Protein AF-A0A662EWQ3-F1 (afdb_monomer_lite)

Structure (mmCIF, N/CA/C/O backbone):
data_AF-A0A662EWQ3-F1
#
_entry.id   AF-A0A662EWQ3-F1
#
loop_
_atom_site.group_PDB
_atom_site.id
_atom_site.type_symbol
_atom_site.label_atom_id
_atom_site.label_alt_id
_atom_site.label_comp_id
_atom_site.label_asym_id
_atom_site.label_entity_id
_atom_site.label_seq_id
_atom_site.pdbx_PDB_ins_code
_atom_site.Cartn_x
_atom_site.Cartn_y
_atom_site.Cartn_z
_atom_site.occupancy
_atom_site.B_iso_or_equiv
_atom_site.auth_seq_id
_atom_site.auth_comp_id
_atom_site.auth_asym_id
_atom_site.auth_atom_id
_atom_site.pdbx_PDB_model_num
ATOM 1 N N . MET A 1 1 ? -10.342 2.279 -15.879 1.00 36.44 1 MET A N 1
ATOM 2 C CA . MET A 1 1 ? -10.029 1.734 -14.544 1.00 36.44 1 MET A CA 1
ATOM 3 C C . MET A 1 1 ? -11.136 2.165 -13.608 1.00 36.44 1 MET A C 1
ATOM 5 O O . MET A 1 1 ? -11.362 3.363 -13.486 1.00 36.44 1 MET A O 1
ATOM 9 N N . GLU A 1 2 ? -11.873 1.214 -13.046 1.00 31.12 2 GLU A N 1
ATOM 10 C CA . GLU A 1 2 ? -12.893 1.495 -12.032 1.00 31.12 2 GLU A CA 1
ATOM 11 C C . GLU A 1 2 ? -12.220 2.099 -10.789 1.00 31.12 2 GLU A C 1
ATOM 13 O O . GLU A 1 2 ? -11.183 1.586 -10.360 1.00 31.12 2 GLU A O 1
ATOM 18 N N . PRO A 1 3 ? -12.734 3.207 -10.227 1.00 36.59 3 PRO A N 1
ATOM 19 C CA . PRO A 1 3 ? -12.191 3.749 -8.992 1.00 36.59 3 PRO A CA 1
ATOM 20 C C . PRO A 1 3 ? -12.385 2.721 -7.874 1.00 36.59 3 PRO A C 1
ATOM 22 O O . PRO A 1 3 ? -13.492 2.225 -7.667 1.00 36.59 3 PRO A O 1
ATOM 25 N N . VAL A 1 4 ? -11.312 2.413 -7.142 1.00 42.06 4 VAL A N 1
ATOM 26 C CA . VAL A 1 4 ? -11.380 1.567 -5.945 1.00 42.06 4 VAL A CA 1
ATOM 27 C C . VAL A 1 4 ? -12.375 2.189 -4.969 1.00 42.06 4 VAL A C 1
ATOM 29 O O . VAL A 1 4 ? -12.141 3.264 -4.414 1.00 42.06 4 VAL A O 1
ATOM 32 N N . ARG A 1 5 ? -13.521 1.528 -4.780 1.00 46.34 5 ARG A N 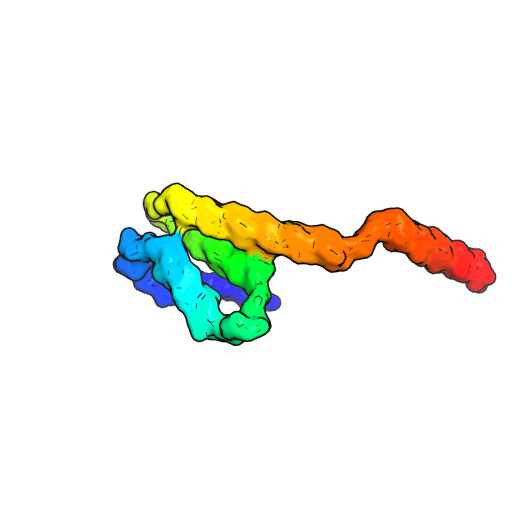1
ATOM 33 C CA . ARG A 1 5 ? -14.537 1.957 -3.821 1.00 46.34 5 ARG A CA 1
ATOM 34 C C . ARG A 1 5 ? -14.126 1.483 -2.432 1.00 46.34 5 ARG A C 1
ATOM 36 O O . ARG A 1 5 ? -14.417 0.366 -2.036 1.00 46.34 5 ARG A O 1
ATOM 43 N N . ILE A 1 6 ? -13.487 2.364 -1.669 1.00 51.94 6 ILE A N 1
ATOM 44 C CA . ILE A 1 6 ? -13.240 2.159 -0.226 1.00 51.94 6 ILE A CA 1
ATOM 45 C C . ILE A 1 6 ? -14.551 2.235 0.594 1.00 51.94 6 ILE A C 1
ATOM 47 O O . ILE A 1 6 ? -14.584 1.900 1.773 1.00 51.94 6 ILE A O 1
ATOM 51 N N . ALA A 1 7 ? -15.658 2.613 -0.051 1.00 50.38 7 ALA A N 1
ATOM 52 C CA . ALA A 1 7 ? -16.944 2.945 0.556 1.00 50.38 7 ALA A CA 1
ATOM 53 C C . ALA A 1 7 ? -17.741 1.779 1.180 1.00 50.38 7 ALA A C 1
ATOM 55 O O . ALA A 1 7 ? -18.730 2.057 1.849 1.00 50.38 7 ALA A O 1
ATOM 56 N N . ASP A 1 8 ? -17.341 0.515 1.012 1.00 63.59 8 ASP A N 1
ATOM 57 C CA . ASP A 1 8 ? -18.098 -0.626 1.563 1.00 63.59 8 ASP A CA 1
ATOM 58 C C . ASP A 1 8 ? -17.571 -1.105 2.939 1.00 63.59 8 ASP A C 1
ATOM 60 O O . ASP A 1 8 ? -17.990 -2.147 3.442 1.00 63.59 8 ASP A O 1
ATOM 64 N N . ILE A 1 9 ? -16.659 -0.355 3.578 1.00 67.69 9 ILE A N 1
ATOM 65 C CA . ILE A 1 9 ? -16.154 -0.675 4.924 1.00 67.69 9 ILE A CA 1
ATOM 66 C C . ILE A 1 9 ? -17.046 -0.014 5.989 1.00 67.69 9 ILE A C 1
ATOM 68 O O . ILE A 1 9 ? -17.171 1.214 5.983 1.00 67.69 9 ILE A O 1
ATOM 72 N N . PRO A 1 10 ? -17.625 -0.779 6.938 1.00 74.75 10 PRO A N 1
ATOM 73 C CA . PRO A 1 10 ? -18.391 -0.207 8.043 1.00 74.75 10 PRO A CA 1
ATOM 74 C C . PRO A 1 10 ? -17.557 0.783 8.867 1.00 74.75 10 PRO A C 1
ATOM 76 O O . PRO A 1 10 ? -16.381 0.539 9.155 1.00 74.75 10 PRO A O 1
ATOM 79 N N . LEU A 1 11 ? -18.161 1.899 9.287 1.00 74.06 11 LEU A N 1
ATOM 80 C CA . LEU A 1 11 ? -17.463 2.940 10.055 1.00 74.06 11 LEU A CA 1
ATOM 81 C C . LEU A 1 11 ? -16.915 2.396 11.381 1.00 74.06 11 LEU A C 1
ATOM 83 O O . LEU A 1 11 ? -15.813 2.760 11.786 1.00 74.06 11 LEU A O 1
ATOM 87 N N . GLU A 1 12 ? -17.647 1.490 12.034 1.00 73.94 12 GLU A N 1
ATOM 88 C CA . GLU A 1 12 ? -17.199 0.810 13.250 1.00 73.94 12 GLU A CA 1
ATOM 89 C C . GLU A 1 12 ? -15.936 -0.037 13.042 1.00 73.94 12 GLU A C 1
ATOM 91 O O . GLU A 1 12 ? -15.129 -0.178 13.964 1.00 73.94 12 GLU A O 1
ATOM 96 N N . THR A 1 13 ? -15.740 -0.568 11.833 1.00 74.81 13 THR A N 1
ATOM 97 C CA . THR A 1 13 ? -14.532 -1.304 11.454 1.00 74.81 13 THR A CA 1
ATOM 98 C C . THR A 1 13 ? -13.363 -0.333 11.325 1.00 74.81 13 THR A C 1
ATOM 100 O O . THR A 1 13 ? -12.347 -0.521 11.984 1.00 74.81 13 THR A O 1
ATOM 103 N N . LEU A 1 14 ? -13.545 0.778 10.599 1.00 75.38 14 LEU A N 1
ATOM 104 C CA . LEU A 1 14 ? -12.511 1.812 10.442 1.00 75.38 14 LEU A CA 1
ATOM 105 C C . LEU A 1 14 ? -12.066 2.429 11.774 1.00 75.38 14 LEU A C 1
ATOM 107 O O . LEU A 1 14 ? -10.879 2.693 11.963 1.00 75.38 14 LEU A O 1
ATOM 111 N N . ALA A 1 15 ? -13.000 2.643 12.702 1.00 77.31 15 ALA A N 1
ATOM 112 C CA . ALA A 1 15 ? -12.717 3.256 13.998 1.00 77.31 15 ALA A CA 1
ATOM 113 C C . ALA A 1 15 ? -11.785 2.411 14.884 1.00 77.31 15 ALA A C 1
ATOM 115 O O . ALA A 1 15 ? -11.053 2.961 15.703 1.00 77.31 15 ALA A O 1
ATOM 116 N N . ASN A 1 16 ? -11.808 1.086 14.723 1.00 81.62 16 ASN A N 1
ATOM 117 C CA . ASN A 1 16 ? -11.026 0.148 15.534 1.00 81.62 16 ASN A CA 1
ATOM 118 C C . ASN A 1 16 ? -9.864 -0.475 14.754 1.00 81.62 16 ASN A C 1
ATOM 120 O O . ASN A 1 16 ? -9.280 -1.478 15.174 1.00 81.62 16 ASN A O 1
ATOM 124 N N . GLU A 1 17 ? -9.537 0.101 13.602 1.00 83.88 17 GLU A N 1
ATOM 125 C CA . GLU A 1 17 ? -8.627 -0.522 12.669 1.00 83.88 17 GLU A CA 1
ATOM 126 C C . GLU A 1 17 ? -7.161 -0.322 13.065 1.00 83.88 17 GLU A C 1
ATOM 128 O O . GLU A 1 17 ? -6.714 0.770 13.425 1.00 83.88 17 GLU A O 1
ATOM 133 N N . THR A 1 18 ? -6.378 -1.394 12.961 1.00 92.69 18 THR A N 1
ATOM 134 C CA . THR A 1 18 ? -4.934 -1.365 13.210 1.00 92.69 18 THR A CA 1
ATOM 135 C C . THR A 1 18 ? -4.159 -1.464 11.901 1.00 92.69 18 THR A C 1
ATOM 137 O O . THR A 1 18 ? -4.699 -1.838 10.858 1.00 92.69 18 THR A O 1
ATOM 140 N N . TRP A 1 19 ? -2.859 -1.168 11.945 1.00 94.81 19 TRP A N 1
ATOM 141 C CA . TRP A 1 19 ? -1.980 -1.350 10.786 1.00 94.81 19 TRP A CA 1
ATOM 142 C C . TRP A 1 19 ? -1.911 -2.822 10.347 1.00 94.81 19 TRP A C 1
ATOM 144 O O . TRP A 1 19 ? -1.946 -3.105 9.153 1.00 94.81 19 TRP A O 1
ATOM 154 N N . GLU A 1 20 ? -1.907 -3.763 11.298 1.00 95.38 20 GLU A N 1
ATOM 155 C CA . GLU A 1 20 ? -1.931 -5.207 11.024 1.00 95.38 20 GLU A CA 1
ATOM 156 C C . GLU A 1 20 ? -3.260 -5.642 10.411 1.00 95.38 20 GLU A C 1
ATOM 158 O O . GLU A 1 20 ? -3.268 -6.376 9.426 1.00 95.38 20 GLU A O 1
ATOM 163 N N . GLY A 1 21 ? -4.379 -5.180 10.980 1.00 93.56 21 GLY A N 1
ATOM 164 C CA . GLY A 1 21 ? -5.720 -5.467 10.465 1.00 93.56 21 GLY A CA 1
ATOM 165 C C . GLY A 1 21 ? -5.904 -4.928 9.051 1.00 93.56 21 GLY A C 1
ATOM 166 O O . GLY A 1 21 ? -6.361 -5.645 8.159 1.00 93.56 21 GLY A O 1
ATOM 167 N N . THR A 1 22 ? -5.417 -3.708 8.813 1.00 92.75 22 THR A N 1
ATOM 168 C CA . THR A 1 22 ? -5.418 -3.084 7.490 1.00 92.75 22 THR A CA 1
ATOM 169 C C . THR A 1 22 ? -4.595 -3.888 6.494 1.00 92.75 22 THR A C 1
ATOM 171 O O . THR A 1 22 ? -5.102 -4.184 5.417 1.00 92.75 22 THR A O 1
ATOM 174 N N . LEU A 1 23 ? -3.371 -4.300 6.842 1.00 94.12 23 LEU A N 1
ATOM 175 C CA . LEU A 1 23 ? -2.566 -5.151 5.960 1.00 94.12 23 LEU A CA 1
ATOM 176 C C . LEU A 1 23 ? -3.274 -6.473 5.662 1.00 94.12 23 LEU A C 1
ATOM 178 O O . LEU A 1 23 ? -3.478 -6.783 4.495 1.00 94.12 23 LEU A O 1
ATOM 182 N N . ARG A 1 24 ? -3.726 -7.199 6.694 1.00 93.38 24 ARG A N 1
ATOM 183 C CA . ARG A 1 24 ? -4.429 -8.483 6.532 1.00 93.38 24 ARG A CA 1
ATOM 184 C C . ARG A 1 24 ? -5.628 -8.374 5.596 1.00 93.38 24 ARG A C 1
ATOM 186 O O . ARG A 1 24 ? -5.848 -9.275 4.797 1.00 93.38 24 ARG A O 1
ATOM 193 N N . ARG A 1 25 ? -6.399 -7.289 5.699 1.00 91.38 25 ARG A N 1
ATOM 194 C CA . ARG A 1 25 ? -7.554 -7.044 4.830 1.00 91.38 25 ARG A CA 1
ATOM 195 C C . ARG A 1 25 ? -7.134 -6.730 3.398 1.00 91.38 25 ARG A C 1
ATOM 197 O O . ARG A 1 25 ? -7.714 -7.281 2.474 1.00 91.38 25 ARG A O 1
ATOM 204 N N . LEU A 1 26 ? -6.162 -5.838 3.210 1.00 92.62 26 LEU A N 1
ATOM 205 C CA . LEU A 1 26 ? -5.759 -5.373 1.879 1.00 92.62 26 LEU A CA 1
ATOM 206 C C . LEU A 1 26 ? -5.008 -6.425 1.059 1.00 92.62 26 LEU A C 1
ATOM 208 O O . LEU A 1 26 ? -4.936 -6.282 -0.161 1.00 92.62 26 LEU A O 1
ATOM 212 N N . THR A 1 27 ? -4.454 -7.439 1.723 1.00 94.50 27 THR A N 1
ATOM 213 C CA . THR A 1 27 ? -3.783 -8.582 1.095 1.00 94.50 27 THR A CA 1
ATOM 214 C C . THR A 1 27 ? -4.661 -9.832 1.033 1.00 94.50 27 THR A C 1
ATOM 216 O O . THR A 1 27 ? -4.179 -10.873 0.606 1.00 94.50 27 THR A O 1
ATOM 219 N N . ALA A 1 28 ? -5.916 -9.787 1.498 1.00 93.88 28 ALA A N 1
ATOM 220 C CA . ALA A 1 28 ? -6.763 -10.981 1.605 1.00 93.88 28 ALA A CA 1
ATOM 221 C C . ALA A 1 28 ? -7.071 -11.632 0.243 1.00 93.88 28 ALA A C 1
ATOM 223 O O . ALA A 1 28 ? -7.316 -12.833 0.176 1.00 93.88 28 ALA A O 1
ATOM 224 N N . ASP A 1 29 ? -7.060 -10.833 -0.823 1.00 93.12 29 ASP A N 1
ATOM 225 C CA . ASP A 1 29 ? -7.277 -11.218 -2.220 1.00 93.12 29 ASP A CA 1
ATOM 226 C C . ASP A 1 29 ? -5.973 -11.324 -3.035 1.00 93.12 29 ASP A C 1
ATOM 228 O O . ASP A 1 29 ? -6.032 -11.552 -4.240 1.00 93.12 29 ASP A O 1
ATOM 232 N N . MET A 1 30 ? -4.805 -11.143 -2.410 1.00 94.19 30 MET A N 1
ATOM 233 C CA . MET A 1 30 ? -3.505 -11.210 -3.088 1.00 94.19 30 MET A CA 1
ATOM 234 C C . MET A 1 30 ? -2.906 -12.621 -3.025 1.00 94.19 30 MET A C 1
ATOM 236 O O . MET A 1 30 ? -3.066 -13.322 -2.023 1.00 94.19 30 MET A O 1
ATOM 240 N N . ASP A 1 31 ? -2.164 -13.022 -4.064 1.00 93.94 31 ASP A N 1
ATOM 241 C CA . ASP A 1 31 ? -1.325 -14.225 -4.010 1.00 93.94 31 ASP A CA 1
ATOM 242 C C . ASP A 1 31 ? -0.132 -13.972 -3.067 1.00 93.94 31 ASP A C 1
ATOM 244 O O . ASP A 1 31 ? 0.667 -13.066 -3.326 1.00 93.94 31 ASP A O 1
ATOM 248 N N . PRO A 1 32 ? 0.030 -14.742 -1.975 1.00 91.50 32 PRO A N 1
ATOM 249 C CA . PRO A 1 32 ? 1.138 -14.553 -1.042 1.00 91.50 32 PRO A CA 1
ATOM 250 C C . PRO A 1 32 ? 2.523 -14.825 -1.649 1.00 91.50 32 PRO A C 1
ATOM 252 O O . PRO A 1 32 ? 3.517 -14.372 -1.083 1.00 91.50 32 PRO A O 1
ATOM 255 N N . TRP A 1 33 ? 2.610 -15.567 -2.756 1.00 93.69 33 TRP A N 1
ATOM 256 C CA . TRP A 1 33 ? 3.874 -15.883 -3.429 1.00 93.69 33 TRP A CA 1
ATOM 257 C C . TRP A 1 33 ? 4.224 -14.902 -4.550 1.00 93.69 33 TRP A C 1
ATOM 259 O O . TRP A 1 33 ? 5.387 -14.842 -4.941 1.00 93.69 33 TRP A O 1
ATOM 269 N N . ASP A 1 34 ? 3.247 -14.127 -5.024 1.00 93.12 34 ASP A N 1
ATOM 270 C CA . ASP A 1 34 ? 3.384 -13.163 -6.124 1.00 93.12 34 ASP A CA 1
ATOM 271 C C . ASP A 1 34 ? 2.637 -11.852 -5.808 1.00 93.12 34 ASP A C 1
ATOM 273 O O . ASP A 1 34 ? 1.771 -11.372 -6.539 1.00 93.12 34 ASP A O 1
ATOM 277 N N . SER A 1 35 ? 2.909 -11.297 -4.625 1.00 89.25 35 SER A N 1
ATOM 278 C CA . SER A 1 35 ? 2.261 -10.070 -4.157 1.00 89.25 35 SER A CA 1
ATOM 279 C C . SER A 1 35 ? 2.879 -8.821 -4.794 1.00 89.25 35 SER A C 1
ATOM 281 O O . SER A 1 35 ? 4.043 -8.506 -4.547 1.00 89.25 35 SER A O 1
ATOM 283 N N . ASP A 1 36 ? 2.071 -8.037 -5.512 1.00 93.62 36 ASP A N 1
ATOM 284 C CA . ASP A 1 36 ? 2.461 -6.715 -6.019 1.00 93.62 36 ASP A CA 1
ATOM 285 C C . ASP A 1 36 ? 2.487 -5.678 -4.873 1.00 93.62 36 ASP A C 1
ATOM 287 O O . ASP A 1 36 ? 1.454 -5.182 -4.397 1.00 93.62 36 ASP A O 1
ATOM 291 N N . VAL A 1 37 ? 3.694 -5.325 -4.414 1.00 93.50 37 VAL A N 1
ATOM 292 C CA . VAL A 1 37 ? 3.892 -4.328 -3.347 1.00 93.50 37 VAL A CA 1
ATOM 293 C C . VAL A 1 37 ? 3.478 -2.921 -3.788 1.00 93.50 37 VAL A C 1
ATOM 295 O O . VAL A 1 37 ? 3.045 -2.106 -2.966 1.00 93.50 37 VAL A O 1
ATOM 298 N N . GLY A 1 38 ? 3.572 -2.623 -5.084 1.00 94.75 38 GLY A N 1
ATOM 299 C CA . GLY A 1 38 ? 3.176 -1.357 -5.676 1.00 94.75 38 GLY A CA 1
ATOM 300 C C . GLY A 1 38 ? 1.663 -1.137 -5.641 1.00 94.75 38 GLY A C 1
ATOM 301 O O . GLY A 1 38 ? 1.221 0.006 -5.430 1.00 94.75 38 GLY A O 1
ATOM 302 N N . GLU A 1 39 ? 0.894 -2.211 -5.804 1.00 95.31 39 GLU A N 1
ATOM 303 C CA . GLU A 1 39 ? -0.557 -2.271 -5.633 1.00 95.31 39 GLU A CA 1
ATOM 304 C C . GLU A 1 39 ? -0.947 -2.197 -4.152 1.00 95.31 39 GLU A C 1
ATOM 306 O O . GLU A 1 39 ? -1.790 -1.375 -3.777 1.00 95.31 39 GLU A O 1
ATOM 311 N N . LEU A 1 40 ? -0.276 -2.949 -3.272 1.00 95.88 40 LEU A N 1
ATOM 312 C CA . LEU A 1 40 ? -0.512 -2.868 -1.825 1.00 95.88 40 LEU A CA 1
ATOM 313 C C . LEU A 1 40 ? -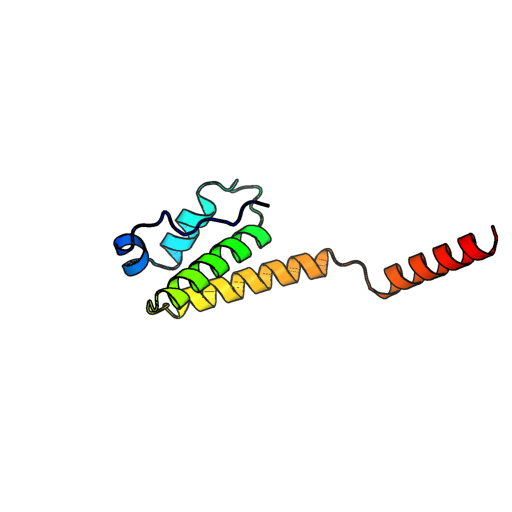0.271 -1.447 -1.291 1.00 95.88 40 LEU A C 1
ATOM 315 O O . LEU A 1 40 ? -1.107 -0.899 -0.568 1.00 95.88 40 LEU A O 1
ATOM 319 N N . ALA A 1 41 ? 0.831 -0.810 -1.694 1.00 97.00 41 ALA A N 1
ATOM 320 C CA . ALA A 1 41 ? 1.148 0.571 -1.336 1.00 97.00 41 ALA A CA 1
ATOM 321 C C . ALA A 1 41 ? 0.060 1.555 -1.797 1.00 97.00 41 ALA A C 1
ATOM 323 O O . ALA A 1 41 ? -0.271 2.507 -1.083 1.00 97.00 41 ALA A O 1
ATOM 324 N N . ARG A 1 42 ? -0.518 1.331 -2.986 1.00 96.19 42 ARG A N 1
ATOM 325 C CA . ARG A 1 42 ? -1.615 2.147 -3.520 1.00 96.19 42 ARG A CA 1
ATOM 326 C C . ARG A 1 42 ? -2.877 1.980 -2.672 1.00 96.19 42 ARG A C 1
ATOM 328 O O . ARG A 1 42 ? -3.382 2.986 -2.172 1.00 96.19 42 ARG A O 1
ATOM 335 N N . ARG A 1 43 ? -3.329 0.739 -2.457 1.00 95.19 43 ARG A N 1
ATOM 336 C CA . ARG A 1 43 ? -4.516 0.409 -1.648 1.00 95.19 43 ARG A CA 1
ATOM 337 C C . ARG A 1 43 ? -4.405 0.959 -0.223 1.00 95.19 43 ARG A C 1
ATOM 339 O O . ARG A 1 43 ? -5.334 1.589 0.281 1.00 95.19 43 ARG A O 1
ATOM 346 N N . TYR A 1 44 ? -3.245 0.788 0.414 1.00 95.81 44 TYR A N 1
ATOM 347 C CA . TYR A 1 44 ? -3.004 1.262 1.778 1.00 95.81 44 TYR A CA 1
ATOM 348 C C . TYR A 1 44 ? -3.069 2.790 1.868 1.00 95.81 44 TYR A C 1
ATOM 350 O O . TYR A 1 44 ? -3.705 3.347 2.762 1.00 95.81 44 TYR A O 1
ATOM 358 N N . ARG A 1 45 ? -2.456 3.496 0.912 1.00 95.75 45 ARG A N 1
ATOM 359 C CA . ARG A 1 45 ? -2.511 4.961 0.857 1.00 95.75 45 ARG A CA 1
ATOM 360 C C . ARG A 1 45 ? -3.931 5.478 0.628 1.00 95.75 45 ARG A C 1
ATOM 362 O O . ARG A 1 45 ? -4.292 6.502 1.202 1.00 95.75 45 ARG A O 1
ATOM 369 N N . GLU A 1 46 ? -4.721 4.811 -0.207 1.00 93.50 46 GLU A N 1
ATOM 370 C CA . GLU A 1 46 ? -6.122 5.180 -0.440 1.00 93.50 46 GLU A CA 1
ATOM 371 C C . GLU A 1 46 ? -6.964 5.008 0.830 1.00 93.50 46 GLU A C 1
ATOM 373 O O . GLU A 1 46 ? -7.738 5.905 1.158 1.00 93.50 46 GLU A O 1
ATOM 378 N N . MET A 1 47 ? -6.737 3.943 1.608 1.00 91.12 47 MET A N 1
ATOM 379 C CA . MET A 1 47 ? -7.367 3.765 2.923 1.00 91.12 47 MET A CA 1
ATOM 380 C C . MET A 1 47 ? -7.068 4.940 3.859 1.00 91.12 47 MET A C 1
ATOM 382 O O . MET A 1 47 ? -7.981 5.511 4.452 1.00 91.12 47 MET A O 1
ATOM 386 N N . LEU A 1 48 ? -5.798 5.350 3.960 1.00 93.56 48 LEU A N 1
ATOM 387 C CA . LEU A 1 48 ? -5.424 6.495 4.797 1.00 93.56 48 LEU A CA 1
ATOM 388 C C . LEU A 1 48 ? -6.052 7.804 4.314 1.00 93.56 48 LEU A C 1
ATOM 390 O O . LEU A 1 48 ? -6.446 8.625 5.140 1.00 93.56 48 LEU A O 1
ATOM 394 N N . ARG A 1 49 ? -6.167 8.005 2.994 1.00 91.94 49 ARG A N 1
ATOM 395 C CA . ARG A 1 49 ? -6.868 9.172 2.439 1.00 91.94 49 ARG A CA 1
ATOM 396 C C . ARG A 1 49 ? -8.339 9.177 2.838 1.00 91.94 49 ARG A C 1
ATOM 398 O O . ARG A 1 49 ? -8.803 10.197 3.332 1.00 91.94 49 ARG A O 1
ATOM 405 N 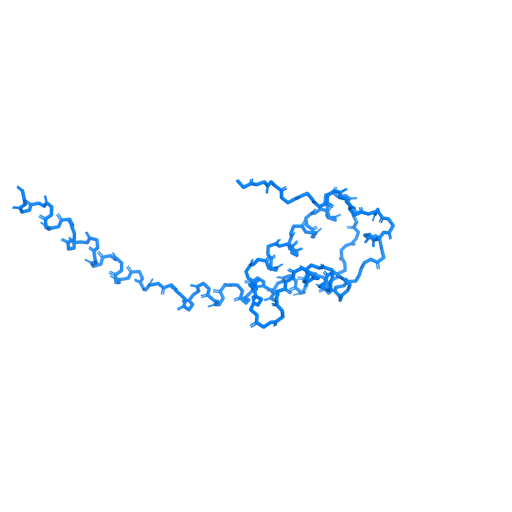N . ALA A 1 50 ? -9.029 8.045 2.718 1.00 87.94 50 ALA A N 1
ATOM 406 C CA . ALA A 1 50 ? -10.426 7.930 3.125 1.00 87.94 50 ALA A CA 1
ATOM 407 C C . ALA A 1 50 ? -10.613 8.210 4.628 1.00 87.94 50 ALA A C 1
ATOM 409 O O . ALA A 1 50 ? -11.483 8.991 5.008 1.00 87.94 50 ALA A O 1
ATOM 410 N N . MET A 1 51 ? -9.756 7.647 5.489 1.00 89.25 51 MET A N 1
ATOM 411 C CA . MET A 1 51 ? -9.782 7.932 6.931 1.00 89.25 51 MET A CA 1
ATOM 412 C C . MET A 1 51 ? -9.568 9.422 7.228 1.00 89.25 51 MET A C 1
ATOM 414 O O . MET A 1 51 ? -10.279 9.997 8.051 1.00 89.25 51 MET A O 1
ATOM 418 N N . HIS A 1 52 ? -8.623 10.059 6.532 1.00 89.94 52 HIS A N 1
ATOM 419 C CA . HIS A 1 52 ? -8.348 11.486 6.675 1.00 89.94 52 HIS A CA 1
ATOM 420 C C . HIS A 1 52 ? -9.533 12.355 6.221 1.00 89.94 52 HIS A C 1
ATOM 422 O O . HIS A 1 52 ? -9.912 13.296 6.916 1.00 89.94 52 HIS A O 1
ATOM 428 N N . GLU A 1 53 ? -10.145 12.038 5.078 1.00 89.38 53 GLU A N 1
ATOM 429 C CA . GLU A 1 53 ? -11.321 12.742 4.543 1.00 89.38 53 GLU A CA 1
ATOM 430 C C . GLU A 1 53 ? -12.526 12.654 5.490 1.00 89.38 53 GLU A C 1
ATOM 432 O O . GLU A 1 53 ? -13.233 13.641 5.696 1.00 89.38 53 GLU A O 1
ATOM 437 N N . LEU A 1 54 ? -12.702 11.503 6.140 1.00 88.38 54 LEU A N 1
ATOM 438 C CA . LEU A 1 54 ? -13.717 11.266 7.169 1.00 88.38 54 LEU A CA 1
ATOM 439 C C . LEU A 1 54 ? -13.338 11.832 8.553 1.00 88.38 54 LEU A C 1
ATOM 441 O O . LEU A 1 54 ? -14.109 11.692 9.500 1.00 88.38 54 LEU A O 1
ATOM 445 N N . ARG A 1 55 ? -12.183 12.506 8.674 1.00 89.50 55 ARG A N 1
ATOM 446 C CA . ARG A 1 55 ? -11.646 13.100 9.913 1.00 89.50 55 ARG A CA 1
ATOM 447 C C . ARG A 1 55 ? -11.412 12.096 11.051 1.00 89.50 55 ARG A C 1
ATOM 449 O O . ARG A 1 55 ? -11.490 12.474 12.221 1.00 89.50 55 ARG A O 1
ATOM 456 N N . PHE A 1 56 ? -11.096 10.843 10.729 1.00 89.06 56 PHE A N 1
ATOM 457 C CA . PHE A 1 56 ? -10.598 9.893 11.724 1.00 89.06 56 PHE A CA 1
ATOM 458 C C . PHE A 1 56 ? -9.178 10.255 12.159 1.00 89.06 56 PHE A C 1
ATOM 460 O O . PHE A 1 56 ? -8.363 10.736 11.367 1.00 89.06 56 PHE A O 1
ATOM 467 N N . GLU A 1 57 ? -8.862 9.972 13.420 1.00 90.12 57 GLU A N 1
ATOM 468 C CA . GLU A 1 57 ? -7.478 9.974 13.875 1.00 90.12 57 GLU A CA 1
ATOM 469 C C . GLU A 1 57 ? -6.727 8.819 13.204 1.00 90.12 57 GLU A C 1
ATOM 471 O O . GLU A 1 57 ? -7.182 7.675 13.212 1.00 90.12 57 GLU A O 1
ATOM 476 N N . ILE A 1 58 ? -5.575 9.118 12.601 1.00 92.38 58 ILE A N 1
ATOM 477 C CA . ILE A 1 58 ? -4.740 8.113 11.945 1.00 92.38 58 ILE A CA 1
ATOM 478 C C . ILE A 1 58 ? -3.573 7.769 12.875 1.00 92.38 58 ILE A C 1
ATOM 480 O O . ILE A 1 58 ? -2.714 8.624 13.110 1.00 92.38 58 ILE A O 1
ATOM 484 N N . PRO A 1 59 ? -3.474 6.520 13.366 1.00 93.38 59 PRO A N 1
ATOM 485 C CA . PRO A 1 59 ? -2.356 6.100 14.198 1.00 93.38 59 PRO A CA 1
ATOM 486 C C . PRO A 1 59 ? -1.007 6.299 13.497 1.00 93.38 59 PRO A C 1
ATOM 488 O O . PRO A 1 59 ? -0.832 5.908 12.343 1.00 93.38 59 PRO A O 1
ATOM 491 N N . GLY A 1 60 ? 0.005 6.800 14.212 1.00 95.38 60 GLY A N 1
ATOM 492 C CA . GLY A 1 60 ? 1.342 7.020 13.636 1.00 95.38 60 GLY A CA 1
ATOM 493 C C . GLY A 1 60 ? 1.972 5.759 13.023 1.00 95.38 60 GLY A C 1
ATOM 494 O O . GLY A 1 60 ? 2.653 5.838 12.003 1.00 95.38 60 GLY A O 1
ATOM 495 N N . ARG A 1 61 ? 1.677 4.570 13.574 1.00 96.88 61 ARG A N 1
ATOM 496 C CA . ARG A 1 61 ? 2.100 3.287 12.981 1.00 96.88 61 ARG A CA 1
ATOM 497 C C . ARG A 1 61 ? 1.509 3.059 11.592 1.00 96.88 61 ARG A C 1
ATOM 499 O O . ARG A 1 61 ? 2.215 2.562 10.730 1.00 96.88 61 ARG A O 1
ATOM 506 N N . MET A 1 62 ? 0.263 3.467 11.352 1.00 96.12 62 MET A N 1
ATOM 507 C CA . MET A 1 62 ? -0.363 3.356 10.032 1.00 96.12 62 MET A CA 1
ATOM 508 C C . MET A 1 62 ? 0.358 4.238 9.006 1.00 96.12 62 MET A C 1
ATOM 510 O O . MET A 1 62 ? 0.611 3.803 7.884 1.00 96.12 62 MET A O 1
ATOM 514 N N . VAL A 1 63 ? 0.746 5.453 9.406 1.00 96.94 63 VAL A N 1
ATOM 515 C CA . VAL A 1 63 ? 1.540 6.363 8.566 1.00 96.94 63 VAL A CA 1
ATOM 516 C C . VAL A 1 63 ? 2.916 5.765 8.261 1.00 96.94 63 VAL A C 1
ATOM 518 O O . VAL A 1 63 ? 3.345 5.782 7.108 1.00 96.94 63 VAL A O 1
ATOM 521 N N . LEU A 1 64 ? 3.581 5.186 9.266 1.00 98.25 64 LEU A N 1
ATOM 522 C CA . LEU A 1 64 ? 4.868 4.504 9.099 1.00 98.25 64 LEU A CA 1
ATOM 523 C C . LEU A 1 64 ? 4.767 3.301 8.151 1.00 98.25 64 LEU A C 1
ATOM 525 O O . LEU A 1 64 ? 5.606 3.142 7.272 1.00 98.25 64 LEU A O 1
ATOM 529 N N . THR A 1 65 ? 3.734 2.468 8.284 1.00 98.12 65 THR A N 1
ATOM 530 C CA . THR A 1 65 ? 3.508 1.343 7.367 1.00 98.12 65 THR A CA 1
ATOM 531 C C . THR A 1 65 ? 3.361 1.835 5.927 1.00 98.12 65 THR A C 1
ATOM 533 O O . THR A 1 65 ? 4.005 1.302 5.027 1.00 98.12 65 THR A O 1
ATOM 536 N N . CYS A 1 66 ? 2.590 2.905 5.707 1.00 97.94 66 CYS A N 1
ATOM 537 C CA . CYS A 1 66 ? 2.438 3.507 4.384 1.00 97.94 66 CYS A CA 1
ATOM 538 C C . CYS A 1 66 ? 3.769 4.035 3.822 1.00 97.94 66 CYS A C 1
ATOM 540 O O . CYS A 1 66 ? 4.068 3.811 2.650 1.00 97.94 66 CYS A O 1
ATOM 542 N N . SER A 1 67 ? 4.600 4.695 4.639 1.00 98.44 67 SER A N 1
ATOM 543 C CA . SER A 1 67 ? 5.892 5.216 4.174 1.00 98.44 67 SER A CA 1
ATOM 544 C C . SER A 1 67 ? 6.872 4.102 3.798 1.00 98.44 67 SER A C 1
ATOM 546 O O . SER A 1 67 ? 7.574 4.228 2.795 1.00 98.44 67 SER A O 1
ATOM 548 N N . VAL A 1 68 ? 6.876 2.987 4.535 1.00 98.38 68 VAL A N 1
ATOM 549 C CA . VAL A 1 68 ? 7.681 1.802 4.203 1.00 98.38 68 VAL A CA 1
ATOM 550 C C . VAL A 1 68 ? 7.221 1.176 2.884 1.00 98.38 68 VAL A C 1
ATOM 552 O O . VAL A 1 68 ? 8.057 0.938 2.016 1.00 98.38 68 VAL A O 1
ATOM 555 N N . LEU A 1 69 ? 5.911 0.975 2.693 1.00 97.69 69 LEU A N 1
ATOM 556 C CA . LEU A 1 69 ? 5.357 0.432 1.445 1.00 97.69 69 LEU A CA 1
ATOM 557 C C . LEU A 1 69 ? 5.677 1.325 0.236 1.00 97.69 69 LEU A C 1
ATOM 559 O O . LEU A 1 69 ? 6.058 0.836 -0.825 1.00 97.69 69 LEU A O 1
ATOM 563 N N . LEU A 1 70 ? 5.565 2.647 0.395 1.00 97.69 70 LEU A N 1
ATOM 564 C CA . LEU A 1 70 ? 5.918 3.601 -0.658 1.00 97.69 70 LEU A CA 1
ATOM 565 C C . LEU A 1 70 ? 7.415 3.583 -0.980 1.00 97.69 70 LEU A C 1
ATOM 567 O O . LEU A 1 70 ? 7.772 3.718 -2.150 1.00 97.69 70 LEU A O 1
ATOM 571 N N . ARG A 1 71 ? 8.283 3.392 0.023 1.00 97.88 71 ARG A N 1
ATOM 572 C CA . ARG A 1 71 ? 9.721 3.217 -0.211 1.00 97.88 71 ARG A CA 1
ATOM 573 C C . ARG A 1 71 ? 9.991 1.954 -1.021 1.00 97.88 71 ARG A C 1
ATOM 575 O O . ARG A 1 71 ? 10.663 2.048 -2.035 1.00 97.88 71 ARG A O 1
ATOM 582 N N . MET A 1 72 ? 9.407 0.820 -0.630 1.00 96.69 72 MET A N 1
ATOM 583 C CA . MET A 1 72 ? 9.556 -0.451 -1.354 1.00 96.69 72 MET A CA 1
ATOM 584 C C . MET A 1 72 ? 9.125 -0.322 -2.818 1.00 96.69 72 MET A C 1
ATOM 586 O O . MET A 1 72 ? 9.873 -0.703 -3.712 1.00 96.69 72 MET A O 1
ATOM 590 N N . LYS A 1 73 ? 7.972 0.313 -3.068 1.00 95.38 73 LYS A N 1
ATOM 591 C CA . LYS A 1 73 ? 7.511 0.624 -4.427 1.00 95.38 73 LYS A CA 1
ATOM 592 C C . LYS A 1 73 ? 8.516 1.484 -5.201 1.00 95.38 73 LYS A C 1
ATOM 594 O O . LYS A 1 73 ? 8.736 1.269 -6.387 1.00 95.38 73 LYS A O 1
ATOM 599 N N . SER A 1 74 ? 9.089 2.499 -4.555 1.00 95.56 74 SER A N 1
ATOM 600 C CA . SER A 1 74 ? 10.088 3.362 -5.190 1.00 95.56 74 SER A CA 1
ATOM 601 C C . SER A 1 74 ? 11.369 2.600 -5.523 1.00 95.56 74 SER A C 1
ATOM 603 O O . SER A 1 74 ? 11.926 2.816 -6.594 1.00 95.56 74 SER A O 1
ATOM 605 N N . ASP A 1 75 ? 11.828 1.731 -4.623 1.00 94.50 75 ASP A N 1
ATOM 606 C CA . ASP A 1 75 ? 13.033 0.921 -4.812 1.00 94.50 75 ASP A CA 1
ATOM 607 C C . ASP A 1 75 ? 12.863 -0.023 -6.018 1.00 94.50 75 ASP A C 1
ATOM 609 O O . ASP A 1 75 ? 13.750 -0.112 -6.865 1.00 94.50 75 ASP A O 1
ATOM 613 N N . GLU A 1 76 ? 11.693 -0.654 -6.158 1.00 91.50 76 GLU A N 1
ATOM 614 C CA . GLU A 1 76 ? 11.343 -1.494 -7.311 1.00 91.50 76 GLU A CA 1
ATOM 615 C C . GLU A 1 76 ? 11.301 -0.697 -8.625 1.00 91.50 76 GLU A C 1
ATOM 617 O O . GLU A 1 76 ? 11.902 -1.096 -9.625 1.00 91.50 76 GLU A O 1
ATOM 622 N N . LEU A 1 77 ? 10.655 0.474 -8.620 1.00 89.88 77 LEU A N 1
ATOM 623 C CA . LEU A 1 77 ? 10.619 1.352 -9.791 1.00 89.88 77 LEU A CA 1
ATOM 624 C C . LEU A 1 77 ? 12.025 1.770 -10.221 1.00 89.88 77 LEU A C 1
ATOM 626 O O . LEU A 1 77 ? 12.316 1.752 -11.411 1.00 89.88 77 LEU A O 1
ATOM 630 N N . LEU A 1 78 ? 12.904 2.099 -9.274 1.00 89.19 78 LEU A N 1
ATOM 631 C CA . LEU A 1 78 ? 14.294 2.450 -9.564 1.00 89.19 78 LEU A CA 1
ATOM 632 C C . LEU A 1 78 ? 15.101 1.260 -10.093 1.00 89.19 78 LEU A C 1
ATOM 634 O O . LEU A 1 78 ? 15.913 1.448 -10.992 1.00 89.19 78 LEU A O 1
ATOM 638 N N . ALA A 1 79 ? 14.870 0.051 -9.578 1.00 87.25 79 ALA A N 1
ATOM 639 C CA . ALA A 1 79 ? 15.524 -1.160 -10.073 1.00 87.25 79 ALA A CA 1
ATOM 640 C C . ALA A 1 79 ? 15.086 -1.523 -11.503 1.00 87.25 79 ALA A C 1
ATOM 642 O O . ALA A 1 79 ? 15.890 -2.021 -12.286 1.00 87.25 79 ALA A O 1
ATOM 643 N N . SER A 1 80 ? 13.822 -1.259 -11.844 1.00 83.69 80 SER A N 1
ATOM 644 C CA . SER A 1 80 ? 13.264 -1.471 -13.189 1.00 83.69 80 SER A CA 1
ATOM 645 C C . SER A 1 80 ? 13.500 -0.302 -14.155 1.00 83.69 80 SER A C 1
ATOM 647 O O . SER A 1 80 ? 13.255 -0.429 -15.357 1.00 83.69 80 SER A O 1
ATOM 649 N N . ALA A 1 81 ? 13.951 0.848 -13.648 1.00 80.12 81 ALA A N 1
ATOM 650 C CA . ALA A 1 81 ? 14.136 2.038 -14.456 1.00 80.12 81 ALA A CA 1
ATOM 651 C C . ALA A 1 81 ? 15.304 1.839 -15.424 1.00 80.12 81 ALA A C 1
ATOM 653 O O . ALA A 1 81 ? 16.445 1.627 -15.009 1.00 80.12 81 ALA A O 1
ATOM 654 N N . ARG A 1 82 ? 15.032 1.992 -16.724 1.00 75.06 82 ARG A N 1
ATOM 655 C CA . ARG A 1 82 ? 16.109 2.182 -17.697 1.00 75.06 82 ARG A CA 1
ATOM 656 C C . ARG A 1 82 ? 16.853 3.482 -17.367 1.00 75.06 82 ARG A C 1
ATOM 658 O O . ARG A 1 82 ? 16.198 4.507 -17.133 1.00 75.06 82 ARG A O 1
ATOM 665 N N . PRO A 1 83 ? 18.196 3.484 -17.365 1.00 80.38 83 PRO A N 1
ATOM 666 C CA . PRO A 1 83 ? 18.972 4.705 -17.237 1.00 80.38 83 PRO A CA 1
ATOM 667 C C . PRO A 1 83 ? 18.527 5.734 -18.275 1.00 80.38 83 PRO A C 1
ATOM 669 O O . PRO A 1 83 ? 18.423 5.444 -19.465 1.00 80.38 83 PRO A O 1
ATOM 672 N N . ARG A 1 84 ? 18.295 6.972 -17.829 1.00 74.75 84 ARG A N 1
ATOM 673 C CA . ARG A 1 84 ? 17.868 8.071 -18.707 1.00 74.75 84 ARG A CA 1
ATOM 674 C C . ARG A 1 84 ? 18.803 8.263 -19.908 1.00 74.75 84 ARG A C 1
ATOM 676 O O . ARG A 1 84 ? 18.338 8.670 -20.962 1.00 74.75 84 ARG A O 1
ATOM 683 N N . SER A 1 85 ? 20.094 7.987 -19.744 1.00 80.50 85 SER A N 1
ATOM 684 C CA . SER A 1 85 ? 21.094 8.058 -20.813 1.00 80.50 85 SER A CA 1
ATOM 685 C C . SER A 1 85 ? 20.855 7.037 -21.922 1.00 80.50 85 SER A C 1
ATOM 687 O O . SER A 1 85 ? 20.969 7.393 -23.085 1.00 80.50 85 SER A O 1
ATOM 689 N N . GLU A 1 86 ? 20.498 5.800 -21.571 1.00 83.62 86 GLU A N 1
ATOM 690 C CA . GLU A 1 86 ? 20.201 4.748 -22.552 1.00 83.62 86 GLU A CA 1
ATOM 691 C C . GLU A 1 86 ? 18.937 5.096 -23.341 1.00 83.62 86 GLU A C 1
ATOM 693 O O . GLU A 1 86 ? 18.927 4.995 -24.559 1.00 83.62 86 GLU A O 1
ATOM 698 N N . PHE A 1 87 ? 17.909 5.608 -22.657 1.00 80.12 87 PHE A N 1
ATOM 699 C CA . PHE A 1 87 ? 16.685 6.070 -23.312 1.00 80.12 87 PHE A CA 1
ATOM 700 C C . PHE A 1 87 ? 16.923 7.263 -24.250 1.00 80.12 87 PHE A C 1
ATOM 702 O O . PHE A 1 87 ? 16.314 7.330 -25.310 1.00 80.12 87 PHE A O 1
ATOM 709 N N . ILE A 1 88 ? 17.788 8.213 -23.869 1.00 87.00 88 ILE A N 1
ATOM 710 C CA . ILE A 1 88 ? 18.136 9.355 -24.729 1.00 87.00 88 ILE A CA 1
ATOM 711 C C . ILE A 1 88 ? 18.892 8.882 -25.972 1.00 87.00 88 ILE A C 1
ATOM 713 O O . ILE A 1 88 ? 18.533 9.308 -27.061 1.00 87.00 88 ILE A O 1
ATOM 717 N N . ALA A 1 89 ? 19.873 7.989 -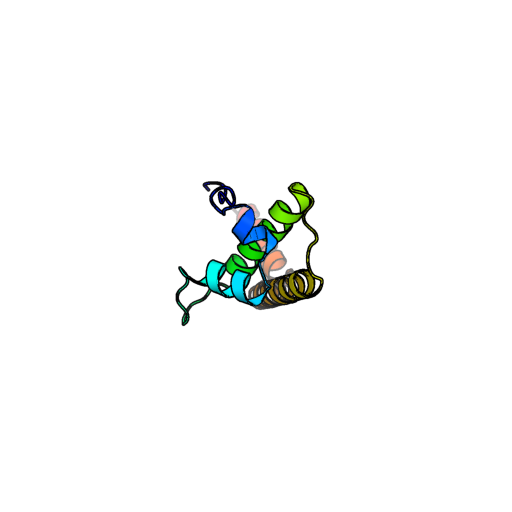25.818 1.00 88.81 89 ALA A N 1
ATOM 718 C C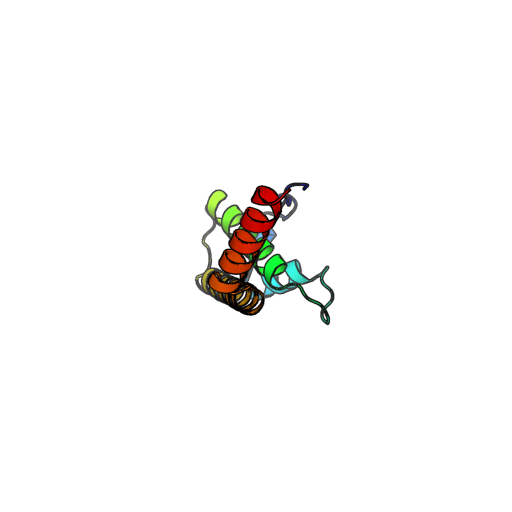A . ALA A 1 89 ? 20.639 7.460 -26.945 1.00 88.81 89 ALA A CA 1
ATOM 719 C C . ALA A 1 89 ? 19.744 6.715 -27.952 1.00 88.81 89 ALA A C 1
ATOM 721 O O . ALA A 1 89 ? 19.823 6.978 -29.145 1.00 88.81 89 ALA A O 1
ATOM 722 N N . GLU A 1 90 ? 18.836 5.861 -27.467 1.00 88.31 90 GLU A N 1
ATOM 723 C CA . GLU A 1 90 ? 17.855 5.141 -28.299 1.00 88.31 90 GLU A CA 1
ATOM 724 C C . GLU A 1 90 ? 16.922 6.115 -29.050 1.00 88.31 90 GLU A C 1
ATOM 726 O O . GLU A 1 90 ? 16.552 5.881 -30.198 1.00 88.31 90 GLU A O 1
ATOM 731 N N . LEU A 1 91 ? 16.560 7.243 -28.424 1.00 91.06 91 LEU A N 1
ATOM 732 C CA . LEU A 1 91 ? 15.736 8.279 -29.054 1.00 91.06 91 LEU A CA 1
ATOM 733 C C . LEU A 1 91 ? 16.503 9.081 -30.113 1.00 91.06 91 LEU A C 1
ATOM 735 O O . LEU A 1 91 ? 15.926 9.429 -31.138 1.00 91.06 91 LEU A O 1
ATOM 739 N N . GLU A 1 92 ? 17.766 9.419 -29.844 1.00 92.00 92 GLU A N 1
ATOM 740 C CA . GLU A 1 92 ? 18.643 10.123 -30.785 1.00 92.00 92 GLU A CA 1
ATOM 741 C C . GLU A 1 92 ? 18.873 9.273 -32.039 1.00 92.00 92 GLU A C 1
ATOM 743 O O . GLU A 1 92 ? 18.6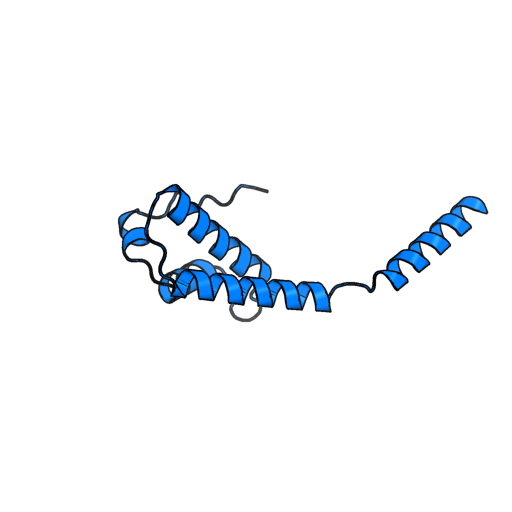81 9.777 -33.143 1.00 92.00 92 GLU A O 1
ATOM 748 N N . GLU A 1 93 ? 19.156 7.979 -31.866 1.00 91.94 93 GLU A N 1
ATOM 749 C CA . GLU A 1 93 ? 19.314 7.012 -32.959 1.00 91.94 93 GLU A CA 1
ATOM 750 C C . GLU A 1 93 ? 18.034 6.906 -33.805 1.00 91.94 93 GLU A C 1
ATOM 752 O O . GLU A 1 93 ? 18.081 7.071 -35.021 1.00 91.94 93 GLU A O 1
ATOM 757 N N . ALA A 1 94 ? 16.863 6.762 -33.173 1.00 93.12 94 ALA A N 1
ATOM 758 C CA . ALA A 1 94 ? 15.585 6.699 -33.889 1.00 93.12 94 ALA A CA 1
ATOM 759 C C . ALA A 1 94 ? 15.238 7.995 -34.654 1.00 93.12 94 ALA A C 1
ATOM 761 O O . ALA A 1 94 ? 14.560 7.955 -35.682 1.00 93.12 94 ALA A O 1
ATOM 762 N N . VAL A 1 95 ? 15.661 9.160 -34.149 1.00 94.25 95 VAL A N 1
ATOM 763 C CA . VAL A 1 95 ? 15.483 10.447 -34.844 1.00 94.25 95 VAL A CA 1
ATOM 764 C C . VAL A 1 95 ? 16.420 10.557 -36.044 1.00 94.25 95 VAL A C 1
ATOM 766 O O . VAL A 1 95 ? 16.019 11.115 -37.064 1.00 94.25 95 VAL A O 1
ATOM 769 N N . GLU A 1 96 ? 17.643 10.042 -35.930 1.00 93.00 96 GLU A N 1
ATOM 770 C CA . GLU A 1 96 ? 18.635 10.053 -37.005 1.00 93.00 96 GLU A CA 1
ATOM 771 C C . GLU A 1 96 ? 18.215 9.110 -38.144 1.00 93.00 96 GLU A C 1
ATOM 773 O O . GLU A 1 96 ? 18.156 9.546 -39.291 1.00 93.00 96 GLU A O 1
ATOM 778 N N . GLU A 1 97 ? 17.758 7.892 -37.830 1.00 89.62 97 GLU A N 1
ATOM 779 C CA . GLU A 1 97 ? 17.189 6.957 -38.815 1.00 89.62 97 GLU A CA 1
ATOM 780 C C . GLU A 1 97 ? 15.992 7.560 -39.572 1.00 89.62 97 GLU A C 1
ATOM 782 O O . GLU A 1 97 ? 15.915 7.476 -40.796 1.00 89.62 97 GLU A O 1
ATOM 787 N N . ALA A 1 98 ? 15.078 8.236 -38.866 1.00 87.81 98 ALA A N 1
ATOM 788 C CA . ALA A 1 98 ? 13.917 8.885 -39.481 1.00 87.81 98 ALA A CA 1
ATOM 789 C C . ALA A 1 98 ? 14.267 10.129 -40.320 1.00 87.81 98 ALA A C 1
ATOM 791 O O . ALA A 1 98 ? 13.431 10.597 -41.091 1.00 87.81 98 ALA A O 1
ATOM 792 N N . ALA A 1 99 ? 15.457 10.709 -40.136 1.00 88.12 99 ALA A N 1
ATOM 793 C CA . ALA A 1 99 ? 15.952 11.819 -40.946 1.00 88.12 99 ALA A CA 1
ATOM 794 C C . ALA A 1 99 ? 16.703 11.344 -42.204 1.00 88.12 99 ALA A C 1
ATOM 796 O O . ALA A 1 99 ? 16.892 12.137 -43.131 1.00 88.12 99 ALA A O 1
ATOM 797 N N . GLU A 1 100 ? 17.142 10.082 -42.223 1.00 82.25 100 GLU A N 1
ATOM 798 C CA . GLU A 1 100 ? 17.801 9.437 -43.361 1.00 82.25 100 GLU A CA 1
ATOM 799 C C . GLU A 1 100 ? 16.817 8.737 -44.331 1.00 82.25 100 GLU A C 1
ATOM 801 O O . GLU A 1 100 ? 17.201 8.466 -45.474 1.00 82.25 100 GLU A O 1
ATOM 806 N N . GLU A 1 101 ? 15.557 8.508 -43.925 1.00 57.75 101 GLU A N 1
ATOM 807 C CA . GLU A 1 101 ? 14.412 8.092 -44.777 1.00 57.75 101 GLU A CA 1
ATOM 808 C C . GLU A 1 101 ? 13.717 9.258 -45.513 1.00 57.75 101 GLU A C 1
ATOM 810 O O . GLU A 1 101 ? 13.362 9.067 -46.705 1.00 57.75 101 GLU A O 1
#

pLDDT: mean 86.29, std 14.47, range [31.12, 98.44]

Secondary structure (DSSP, 8-state):
-----GGGS-HHHHHT--HHHHHHHHTTTS-TTS--HHHHHHHHHHHHHHHHHTT----HHHHHHHHHHHHHHHHHHHHHPPPHHHHHHHHHHHHHHHHH-

Sequence (101 aa):
MEPVRIADIPLETLANETWEGTLRRLTADMDPWDSDVGELARRYREMLRAMHELRFEIPGRMVLTCSVLLRMKSDELLASARPRSEFIAELEEAVEEAAEE

Radius of gyration: 19.94 Å; chains: 1; bounding box: 40×29×60 Å

Foldseek 3Di:
DDPPCPPPDDPVCLQPDDLVNLLCVLCVPPDPVDGDLLSSLVSLVVSVVVCVVVVHDDDPVSVVSSVVSVVVNVVVCVVPDDPPVVVVVVVVVVVVVVVVD